Protein AF-A0A8E0IQ93-F1 (afdb_monomer)

Mean predicted aligned error: 6.83 Å

Organism: NCBI:txid1256207

Secondary structure (DSSP, 8-state):
--HHHHHHHHSGGGGG-SS--SSS-EEETTTTEEE-HHHHHHHHHTT-HHHHHHHHHHHHHHIIIIIS--HHHHHHHHHHPPP-SSHHHHHHHHHHHTHHHHHHHHH-S--SHHHHHHHHHHHHHHHH-TT-SSHHHHHHHHHHHH-

InterPro domains:
  IPR002560 Transposase IS204/IS1001/IS1096/IS1165, DDE domain [PF01610] (31-142)
  IPR047951 Transposase ISL3 [PTHR33498] (2-144)

Nearest PDB structures (foldseek):
  8a1c-assembly1_A  TM=2.066E-01  e=9.879E+00  Escherichia coli

Solvent-accessible surface area (backbone atoms only — not comparable to full-atom values): 8646 Å² total; per-residue (Å²): 133,56,73,39,56,32,39,61,66,68,46,45,69,60,80,73,50,93,76,58,49,70,83,61,68,40,75,40,76,74,73,76,44,75,42,24,52,40,59,51,51,48,55,37,31,75,74,36,64,69,57,35,53,53,50,53,51,50,51,54,51,46,40,28,53,70,71,69,39,36,53,67,60,42,54,48,54,64,69,72,60,73,80,80,91,48,78,60,44,59,53,50,53,50,49,63,75,41,36,71,63,53,43,51,54,40,70,44,91,70,72,64,60,67,62,50,50,52,52,51,49,54,56,45,52,62,65,73,47,90,68,69,89,45,69,67,60,49,52,53,51,50,50,72,74,75,107

Structure (mmCIF, N/CA/C/O backbone):
data_AF-A0A8E0IQ93-F1
#
_entry.id   AF-A0A8E0IQ93-F1
#
loop_
_atom_site.group_PDB
_atom_site.id
_atom_site.type_symbol
_atom_site.label_atom_id
_atom_site.label_alt_id
_atom_site.label_comp_id
_atom_site.label_asym_id
_atom_site.label_entity_id
_atom_site.label_seq_id
_atom_site.pdbx_PDB_ins_code
_atom_site.Cartn_x
_atom_site.Cartn_y
_atom_site.Cartn_z
_atom_site.occupancy
_atom_site.B_iso_or_equiv
_atom_site.auth_seq_id
_atom_site.auth_comp_id
_atom_site.auth_asym_id
_atom_site.auth_atom_id
_atom_site.pdbx_PDB_model_num
ATOM 1 N N . HIS A 1 1 ? -4.959 10.459 27.866 1.00 72.75 1 HIS A N 1
ATOM 2 C CA . HIS A 1 1 ? -5.009 10.188 26.410 1.00 72.75 1 HIS A CA 1
ATOM 3 C C . HIS A 1 1 ? -6.148 9.230 26.100 1.00 72.75 1 HIS A C 1
ATOM 5 O O . HIS A 1 1 ? -6.306 8.268 26.847 1.00 72.75 1 HIS A O 1
ATOM 11 N N . SER A 1 2 ? -6.920 9.488 25.039 1.00 88.56 2 SER A N 1
ATOM 12 C CA . SER A 1 2 ? -8.042 8.635 24.621 1.00 88.56 2 SER A CA 1
ATOM 13 C C . SER A 1 2 ? -7.565 7.254 24.144 1.00 88.56 2 SER A C 1
ATOM 15 O O . SER A 1 2 ? -6.422 7.102 23.701 1.00 88.56 2 SER A O 1
ATOM 17 N N . ARG A 1 3 ? -8.439 6.241 24.245 1.00 89.75 3 ARG A N 1
ATOM 18 C CA . ARG A 1 3 ? -8.204 4.887 23.704 1.00 89.75 3 ARG A CA 1
ATOM 19 C C . ARG A 1 3 ? -7.804 4.915 22.214 1.00 89.75 3 ARG A C 1
ATOM 21 O O . ARG A 1 3 ? -6.729 4.392 21.919 1.00 89.75 3 ARG A O 1
ATOM 28 N N . PRO A 1 4 ? -8.537 5.594 21.305 1.00 90.94 4 PRO A N 1
ATOM 29 C CA . PRO A 1 4 ? -8.154 5.674 19.890 1.00 90.94 4 PRO A CA 1
ATOM 30 C C . PRO A 1 4 ? -6.775 6.312 19.680 1.00 90.94 4 PRO A C 1
ATOM 32 O O . PRO A 1 4 ? -5.951 5.764 18.953 1.00 90.94 4 PRO A O 1
ATOM 35 N N . TYR A 1 5 ? -6.449 7.397 20.396 1.00 91.06 5 TYR A N 1
ATOM 36 C CA . TYR A 1 5 ? -5.129 8.033 20.291 1.00 91.06 5 TYR A CA 1
ATOM 37 C C . TYR A 1 5 ? -3.986 7.081 20.662 1.00 91.06 5 TYR A C 1
ATOM 39 O O . TYR A 1 5 ? -2.957 7.040 19.988 1.00 91.06 5 TYR A O 1
ATOM 47 N N . LYS A 1 6 ? -4.149 6.304 21.738 1.00 90.81 6 LYS A N 1
ATOM 48 C CA . LYS A 1 6 ? -3.141 5.324 22.169 1.00 90.81 6 LYS A CA 1
ATOM 49 C C . LYS A 1 6 ? -2.920 4.248 21.106 1.00 90.81 6 LYS A C 1
ATOM 51 O O . LYS A 1 6 ? -1.774 3.891 20.844 1.00 90.81 6 LYS A O 1
ATOM 56 N N . ILE A 1 7 ? -3.988 3.768 20.470 1.00 92.00 7 ILE A N 1
ATOM 57 C CA . ILE A 1 7 ? -3.902 2.767 19.400 1.00 92.00 7 ILE A CA 1
ATOM 58 C C . ILE A 1 7 ? -3.192 3.358 18.181 1.00 92.00 7 ILE A C 1
ATOM 60 O O . ILE A 1 7 ? -2.194 2.800 17.731 1.00 92.00 7 ILE A O 1
ATOM 64 N N . MET A 1 8 ? -3.631 4.527 17.710 1.00 90.75 8 MET A N 1
ATOM 65 C CA . MET A 1 8 ? -3.047 5.191 16.541 1.00 90.75 8 MET A CA 1
ATOM 66 C C . MET A 1 8 ? -1.584 5.589 16.738 1.00 90.75 8 MET A C 1
ATOM 68 O O . MET A 1 8 ? -0.835 5.632 15.770 1.00 90.75 8 MET A O 1
ATOM 72 N N . LYS A 1 9 ? -1.154 5.880 17.971 1.00 90.50 9 LYS A N 1
ATOM 73 C CA . LYS A 1 9 ? 0.232 6.272 18.259 1.00 90.50 9 LYS A CA 1
ATOM 74 C C . LYS A 1 9 ? 1.138 5.082 18.555 1.00 90.50 9 LYS A C 1
ATOM 76 O O . LYS A 1 9 ? 2.225 4.985 17.994 1.00 90.50 9 LYS A O 1
ATOM 81 N N . THR A 1 10 ? 0.731 4.204 19.467 1.00 90.75 10 THR A N 1
ATOM 82 C CA . THR A 1 10 ? 1.585 3.114 19.960 1.00 90.75 10 THR A CA 1
ATOM 83 C C . THR A 1 10 ? 1.485 1.881 19.069 1.00 90.75 10 THR A C 1
ATOM 85 O O . THR A 1 10 ? 2.499 1.257 18.772 1.00 90.75 10 THR A O 1
ATOM 88 N N . ASN A 1 11 ? 0.281 1.570 18.583 1.00 90.56 11 ASN A N 1
ATOM 89 C CA . ASN A 1 11 ? -0.022 0.367 17.807 1.00 90.56 11 ASN A CA 1
ATOM 90 C C . ASN A 1 11 ? -0.261 0.668 16.315 1.00 90.56 11 ASN A C 1
ATOM 92 O O . ASN A 1 11 ? -0.921 -0.097 15.619 1.00 90.56 11 ASN A O 1
ATOM 96 N N . TRP A 1 12 ? 0.324 1.753 15.791 1.00 91.25 12 TRP A N 1
ATOM 97 C CA . TRP A 1 12 ? 0.152 2.204 14.400 1.00 91.25 12 TRP A CA 1
ATOM 98 C C . TRP A 1 12 ? 0.497 1.142 13.342 1.00 91.25 12 TRP A C 1
ATOM 100 O O . TRP A 1 12 ? -0.010 1.170 12.226 1.00 91.25 12 TRP A O 1
ATOM 110 N N . ARG A 1 13 ? 1.356 0.173 13.681 1.00 91.19 13 ARG A N 1
ATOM 111 C CA . ARG A 1 13 ? 1.737 -0.915 12.769 1.00 91.19 13 ARG A CA 1
ATOM 112 C C . ARG A 1 13 ? 0.570 -1.839 12.418 1.00 91.19 13 ARG A C 1
ATOM 114 O O . ARG A 1 13 ? 0.637 -2.491 11.381 1.00 91.19 13 ARG A O 1
ATOM 121 N N . LEU A 1 14 ? -0.483 -1.881 13.240 1.00 91.38 14 LEU A N 1
ATOM 122 C CA . LEU A 1 14 ? -1.681 -2.681 12.969 1.00 91.38 14 LEU A CA 1
ATOM 123 C C . LEU A 1 14 ? -2.375 -2.239 11.673 1.00 91.38 14 LEU A C 1
ATOM 125 O O . LEU A 1 14 ? -2.806 -3.083 10.899 1.00 91.38 14 LEU A O 1
ATOM 129 N N . PHE A 1 15 ? -2.368 -0.940 11.362 1.00 90.19 15 PHE A N 1
ATOM 130 C CA . PHE A 1 15 ? -2.967 -0.405 10.132 1.00 90.19 15 PHE A CA 1
ATOM 131 C C . PHE A 1 15 ? -2.200 -0.782 8.853 1.00 90.19 15 PHE A C 1
ATOM 133 O O . PHE A 1 15 ? -2.685 -0.537 7.756 1.00 90.19 15 PHE A O 1
ATOM 140 N N . HIS A 1 16 ? -1.007 -1.370 8.954 1.00 87.56 16 HIS A N 1
ATOM 141 C CA . HIS A 1 16 ? -0.269 -1.872 7.789 1.00 87.56 16 HIS A CA 1
ATOM 142 C C . HIS A 1 16 ? -0.456 -3.373 7.557 1.00 87.56 16 HIS A C 1
ATOM 144 O O . HIS A 1 16 ? 0.115 -3.921 6.614 1.00 87.56 16 HIS A O 1
ATOM 150 N N . GLN A 1 17 ? -1.216 -4.051 8.418 1.00 85.94 17 GLN A N 1
ATOM 151 C CA . GLN A 1 17 ? -1.523 -5.463 8.244 1.00 85.94 17 GLN A CA 1
ATOM 152 C C . GLN A 1 17 ? -2.668 -5.629 7.250 1.00 85.94 17 GLN A C 1
ATOM 154 O O . GLN A 1 17 ? -3.640 -4.879 7.260 1.00 85.94 17 GLN A O 1
ATOM 159 N N . THR A 1 18 ? -2.534 -6.631 6.390 1.00 78.31 18 THR A N 1
ATOM 160 C CA . THR A 1 18 ? -3.507 -6.953 5.341 1.00 78.31 18 THR A CA 1
ATOM 161 C C . THR A 1 18 ? -4.646 -7.825 5.861 1.00 78.31 18 THR A C 1
ATOM 163 O O . THR A 1 18 ? -5.756 -7.750 5.352 1.00 78.31 18 THR A O 1
ATOM 166 N N . ALA A 1 19 ? -4.372 -8.631 6.889 1.00 83.88 19 ALA A N 1
ATOM 167 C CA . ALA A 1 19 ? -5.330 -9.500 7.559 1.00 83.88 19 ALA A CA 1
ATOM 168 C C . ALA A 1 19 ? -5.058 -9.486 9.077 1.00 83.88 19 ALA A C 1
ATOM 170 O O . ALA A 1 19 ? -4.366 -10.375 9.580 1.00 83.88 19 ALA A O 1
ATOM 171 N N . PRO A 1 20 ? -5.517 -8.450 9.802 1.00 84.56 20 PRO A N 1
ATOM 172 C CA . PRO A 1 20 ? -5.391 -8.400 11.256 1.00 84.56 20 PRO A CA 1
ATOM 173 C C . PRO A 1 20 ? -6.174 -9.548 11.914 1.00 84.56 20 PRO A C 1
ATOM 175 O O . PRO A 1 20 ? -7.259 -9.925 11.469 1.00 84.56 20 PRO A O 1
ATOM 178 N N . ASP A 1 21 ? -5.628 -10.113 12.990 1.00 86.94 21 ASP A N 1
ATOM 179 C CA . ASP A 1 21 ? -6.272 -11.198 13.727 1.00 86.94 21 ASP A CA 1
ATOM 180 C C . ASP A 1 21 ? -7.532 -10.696 14.448 1.00 86.94 21 ASP A C 1
ATOM 182 O O . ASP A 1 21 ? -7.477 -9.842 15.341 1.00 86.94 21 ASP A O 1
ATOM 186 N N . ALA A 1 22 ? -8.671 -11.257 14.049 1.00 89.56 22 ALA A N 1
ATOM 187 C CA . ALA A 1 22 ? -9.984 -11.005 14.631 1.00 89.56 22 ALA A CA 1
ATOM 188 C C . ALA A 1 22 ? -10.435 -12.109 15.607 1.00 89.56 22 ALA A C 1
ATOM 190 O O . ALA A 1 22 ? -11.487 -11.979 16.228 1.00 89.56 22 ALA A O 1
ATOM 191 N N . LYS A 1 23 ? -9.687 -13.214 15.734 1.00 89.44 23 LYS A N 1
ATOM 192 C CA . LYS A 1 23 ? -10.092 -14.392 16.520 1.00 89.44 23 LYS A CA 1
ATOM 193 C C . LYS A 1 23 ? -9.431 -14.432 17.889 1.00 89.44 23 LYS A C 1
ATOM 195 O O . LYS A 1 23 ? -10.102 -14.735 18.875 1.00 89.44 23 LYS A O 1
ATOM 200 N N . HIS A 1 24 ? -8.135 -14.137 17.968 1.00 91.31 24 HIS A N 1
ATOM 201 C CA . HIS A 1 24 ? -7.393 -14.255 19.222 1.00 91.31 24 HIS A CA 1
ATOM 202 C C . HIS A 1 24 ? -7.195 -12.892 19.882 1.00 91.31 24 HIS A C 1
ATOM 204 O O . HIS A 1 24 ? -6.683 -11.945 19.283 1.00 91.31 24 HIS A O 1
ATOM 210 N N . LYS A 1 25 ? -7.587 -12.798 21.156 1.00 92.19 25 LYS A N 1
ATOM 211 C CA . LYS A 1 25 ? -7.301 -11.622 21.980 1.00 92.19 25 LYS A CA 1
ATOM 212 C C . LYS A 1 25 ? -5.852 -11.659 22.434 1.00 92.19 25 LYS A C 1
ATOM 214 O O . LYS A 1 25 ? -5.386 -12.671 22.953 1.00 92.19 25 LYS A O 1
ATOM 219 N N . GLN A 1 26 ? -5.171 -10.531 22.302 1.00 90.75 26 GLN A N 1
ATOM 220 C CA . GLN A 1 26 ? -3.814 -10.353 22.798 1.00 90.75 26 GLN A CA 1
ATOM 221 C C . GLN A 1 26 ? -3.718 -9.080 23.624 1.00 90.75 26 GLN A C 1
ATOM 223 O O . GLN A 1 26 ? -4.491 -8.136 23.453 1.00 90.75 26 GLN A O 1
ATOM 228 N N . PHE A 1 27 ? -2.758 -9.056 24.540 1.00 91.88 27 PHE A N 1
ATOM 229 C CA . PHE A 1 27 ? -2.504 -7.870 25.335 1.00 91.88 27 PHE A CA 1
ATOM 230 C C . PHE A 1 27 ? -1.841 -6.794 24.467 1.00 91.88 27 PHE A C 1
ATOM 232 O O . PHE A 1 27 ? -0.699 -6.962 24.033 1.00 91.88 27 PHE A O 1
ATOM 239 N N . LEU A 1 28 ? -2.538 -5.682 24.214 1.00 89.06 28 LEU A N 1
ATOM 240 C CA . LEU A 1 28 ? -1.976 -4.562 23.458 1.00 89.06 28 LEU A CA 1
ATOM 241 C C . LEU A 1 28 ? -1.316 -3.548 24.389 1.00 89.06 28 LEU A C 1
ATOM 243 O O . LEU A 1 28 ? -1.977 -2.786 25.105 1.00 89.06 28 LEU A O 1
ATOM 247 N N . PHE A 1 29 ? 0.012 -3.492 24.323 1.00 86.00 29 PHE A N 1
ATOM 248 C CA . PHE A 1 29 ? 0.802 -2.506 25.050 1.00 86.00 29 PHE A CA 1
ATOM 249 C C . PHE A 1 29 ? 0.413 -1.073 24.640 1.00 86.00 29 PHE A C 1
ATOM 251 O O . PHE A 1 29 ? 0.201 -0.768 23.463 1.00 86.00 29 PHE A O 1
ATOM 258 N N . GLY A 1 30 ? 0.276 -0.181 25.623 1.00 86.00 30 GLY A N 1
ATOM 259 C CA . GLY A 1 30 ? -0.172 1.205 25.436 1.00 86.00 30 GLY A CA 1
ATOM 260 C C . GLY A 1 30 ? -1.675 1.402 25.655 1.00 86.00 30 GLY A C 1
ATOM 261 O O . GLY A 1 30 ? -2.063 2.380 26.305 1.00 86.00 30 GLY A O 1
ATOM 262 N N . LEU A 1 31 ? -2.512 0.465 25.187 1.00 86.44 31 LEU A N 1
ATOM 263 C CA . LEU A 1 31 ? -3.923 0.381 25.593 1.00 86.44 31 LEU A CA 1
ATOM 264 C C . LEU A 1 31 ? -4.044 -0.280 26.977 1.00 86.44 31 LEU A C 1
ATOM 266 O O . LEU A 1 31 ? -4.826 0.194 27.794 1.00 86.44 31 LEU A O 1
ATOM 270 N N . ASN A 1 32 ? -3.172 -1.260 27.255 1.00 89.25 32 ASN A N 1
ATOM 271 C CA . ASN A 1 32 ? -3.098 -2.074 28.475 1.00 89.25 32 ASN A CA 1
ATOM 272 C C . ASN A 1 32 ? -4.339 -2.953 28.695 1.00 89.25 32 ASN A C 1
ATOM 274 O O . ASN A 1 32 ? -4.785 -3.149 29.822 1.00 89.25 32 ASN A O 1
ATOM 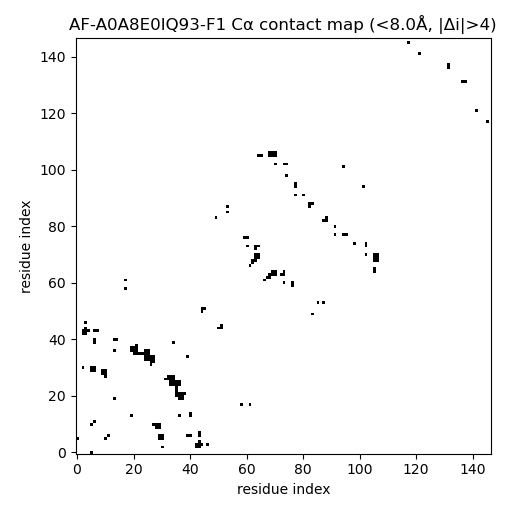278 N N . GLU A 1 33 ? -4.888 -3.482 27.604 1.00 91.56 33 GLU A N 1
ATOM 279 C CA . GLU A 1 33 ? -6.107 -4.290 27.581 1.00 91.56 33 GLU A CA 1
ATOM 280 C C . GLU A 1 33 ? -5.918 -5.499 26.651 1.00 91.56 33 GLU A C 1
ATOM 282 O O . GLU A 1 33 ? -5.098 -5.465 25.728 1.00 91.56 33 GLU A O 1
ATOM 287 N N . TYR A 1 34 ? -6.692 -6.562 26.891 1.00 92.19 34 TYR A N 1
ATOM 288 C CA . TYR A 1 34 ? -6.787 -7.711 25.991 1.00 92.19 34 TYR A CA 1
ATOM 289 C C . TYR A 1 34 ? -7.862 -7.458 24.938 1.00 92.19 34 TYR A C 1
ATOM 291 O O . TYR A 1 34 ? -9.055 -7.501 25.240 1.00 92.19 34 TYR A O 1
ATOM 299 N N . VAL A 1 35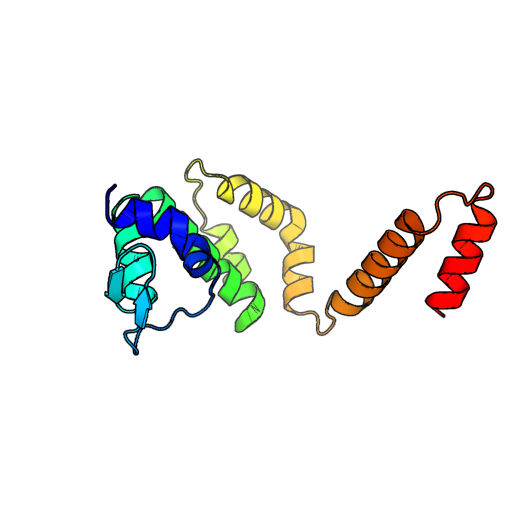 ? -7.428 -7.225 23.705 1.00 92.81 35 VAL A N 1
ATOM 300 C CA . VAL A 1 35 ? -8.297 -6.958 22.552 1.00 92.81 35 VAL A CA 1
ATOM 301 C C . VAL A 1 35 ? -7.769 -7.701 21.328 1.00 92.81 35 VAL A C 1
ATOM 303 O O . VAL A 1 35 ? -6.596 -8.090 21.280 1.00 92.81 35 VAL A O 1
ATOM 306 N N . THR A 1 36 ? -8.628 -7.941 20.345 1.00 93.94 36 THR A N 1
ATOM 307 C CA . THR A 1 36 ? -8.177 -8.439 19.036 1.00 93.94 36 THR A CA 1
ATOM 308 C C . THR A 1 36 ? -7.536 -7.304 18.226 1.00 93.94 36 THR A C 1
ATOM 310 O O . THR A 1 36 ? -7.697 -6.121 18.545 1.00 93.94 36 THR A O 1
ATOM 313 N N . GLN A 1 37 ? -6.770 -7.636 17.181 1.00 91.75 37 GLN A N 1
ATOM 314 C CA . GLN A 1 37 ? -6.177 -6.605 16.316 1.00 91.75 37 GLN A CA 1
ATOM 315 C C . GLN A 1 37 ? -7.262 -5.847 15.555 1.00 91.75 37 GLN A C 1
ATOM 317 O O . GLN A 1 37 ? -7.171 -4.625 15.441 1.00 91.75 37 GLN A O 1
ATOM 322 N N . GLN A 1 38 ? -8.292 -6.563 15.096 1.00 91.81 38 GLN A N 1
ATOM 323 C CA . GLN A 1 38 ? -9.429 -5.960 14.408 1.00 91.81 38 GLN A CA 1
ATOM 324 C C . GLN A 1 38 ? -10.200 -5.009 15.332 1.00 91.81 38 GLN A C 1
ATOM 326 O O . GLN A 1 38 ? -10.381 -3.853 14.971 1.00 91.81 38 GLN A O 1
ATOM 331 N N . GLU A 1 39 ? -10.535 -5.434 16.559 1.00 91.94 39 GLU A N 1
ATOM 332 C CA . GLU A 1 39 ? -11.205 -4.569 17.547 1.00 91.94 39 GLU A CA 1
ATOM 333 C C . GLU A 1 39 ? -10.412 -3.276 17.799 1.00 91.94 39 GLU A C 1
ATOM 335 O O . GLU A 1 39 ? -10.986 -2.195 17.911 1.00 91.94 39 GLU A O 1
ATOM 340 N N . ALA A 1 40 ? -9.080 -3.362 17.883 1.00 91.88 40 ALA A N 1
ATOM 341 C CA . ALA A 1 40 ? -8.243 -2.184 18.080 1.00 91.88 40 ALA A CA 1
ATOM 342 C C . ALA A 1 40 ? -8.286 -1.227 16.876 1.00 91.88 40 ALA A C 1
ATOM 344 O O . ALA A 1 40 ? -8.373 -0.010 17.062 1.00 91.88 40 ALA A O 1
ATOM 345 N N . ILE A 1 41 ? -8.235 -1.762 15.655 1.00 92.50 41 ILE A N 1
ATOM 346 C CA . ILE A 1 41 ? -8.361 -0.970 14.426 1.00 92.50 41 ILE A CA 1
ATOM 347 C C . ILE A 1 41 ? -9.741 -0.304 14.376 1.00 92.50 41 ILE A C 1
ATOM 349 O O . ILE A 1 41 ? -9.807 0.907 14.169 1.00 92.50 41 ILE A O 1
ATOM 353 N N . ASP A 1 42 ? -10.813 -1.044 14.662 1.00 92.69 42 ASP A N 1
ATOM 354 C CA . ASP A 1 42 ? -12.190 -0.537 14.646 1.00 92.69 42 ASP A CA 1
ATOM 355 C C . ASP A 1 42 ? -12.372 0.628 15.631 1.00 92.69 42 ASP A C 1
ATOM 357 O O . ASP A 1 42 ? -12.836 1.697 15.237 1.00 92.69 42 ASP A O 1
ATOM 361 N N . ILE A 1 43 ? -11.880 0.495 16.873 1.00 91.38 43 ILE A N 1
ATOM 362 C CA . ILE A 1 43 ? -11.918 1.573 17.884 1.00 91.38 43 ILE A CA 1
ATOM 363 C C . ILE A 1 43 ? -11.270 2.865 17.363 1.00 91.38 43 ILE A C 1
ATOM 365 O O . ILE A 1 43 ? -11.735 3.971 17.656 1.00 91.38 43 ILE A O 1
ATOM 369 N N . ALA A 1 44 ? -10.162 2.746 16.632 1.00 91.69 44 ALA A N 1
ATOM 370 C CA . ALA A 1 44 ? -9.462 3.899 16.088 1.00 91.69 44 ALA A CA 1
ATOM 371 C C . ALA A 1 44 ? -10.176 4.497 14.867 1.00 91.69 44 ALA A C 1
ATOM 373 O O . ALA A 1 44 ? -10.284 5.720 14.772 1.00 91.69 44 ALA A O 1
ATOM 374 N N . LEU A 1 45 ? -10.676 3.658 13.957 1.00 92.31 45 LEU A N 1
ATOM 375 C CA . LEU A 1 45 ? -11.336 4.099 12.726 1.00 92.31 45 LEU A CA 1
ATOM 376 C C . LEU A 1 45 ? -12.732 4.677 12.972 1.00 92.31 45 LEU A C 1
ATOM 378 O O . LEU A 1 45 ? -13.116 5.627 12.295 1.00 92.31 45 LEU A O 1
ATOM 382 N N . ASP A 1 46 ? -13.464 4.174 13.965 1.00 91.81 46 ASP A N 1
ATOM 383 C CA . ASP A 1 46 ? -14.794 4.687 14.320 1.00 91.81 46 ASP A CA 1
ATOM 384 C C . ASP A 1 46 ? -14.749 6.122 14.866 1.00 91.81 46 ASP A C 1
ATOM 386 O O . ASP A 1 46 ? -15.753 6.831 14.843 1.00 91.81 46 ASP A O 1
ATOM 390 N N . THR A 1 47 ? -13.577 6.581 15.316 1.00 90.50 47 THR A N 1
ATOM 391 C CA . THR A 1 47 ? -13.383 7.972 15.751 1.00 90.50 47 THR A CA 1
ATOM 392 C C . THR A 1 47 ? -13.296 8.939 14.561 1.00 90.50 47 THR A C 1
ATOM 394 O O . THR A 1 47 ? -13.679 10.097 14.693 1.00 90.50 47 THR A O 1
ATOM 397 N N . GLU A 1 48 ? -12.806 8.483 13.402 1.00 89.75 48 GLU A N 1
ATOM 398 C CA . GLU A 1 48 ? -12.490 9.327 12.242 1.00 89.75 48 GLU A CA 1
ATOM 399 C C . GLU A 1 48 ? -13.028 8.707 10.935 1.00 89.75 48 GLU A C 1
ATOM 401 O O . GLU A 1 48 ? -12.329 7.937 10.266 1.00 89.75 48 GLU A O 1
ATOM 406 N N . PRO A 1 49 ? -14.251 9.065 10.496 1.00 89.94 49 PRO A N 1
ATOM 407 C CA . PRO A 1 49 ? -14.918 8.404 9.369 1.00 89.94 49 PRO A CA 1
ATOM 408 C C . PRO A 1 49 ? -14.180 8.579 8.035 1.00 89.94 49 PRO A C 1
ATOM 410 O O . PRO A 1 49 ? -14.185 7.679 7.196 1.00 89.94 49 PRO A O 1
ATOM 413 N N . LYS A 1 50 ? -13.486 9.710 7.842 1.00 90.62 50 LYS A N 1
ATOM 414 C CA . LYS A 1 50 ? -12.647 9.923 6.651 1.00 90.62 50 LYS A CA 1
ATOM 415 C C . LYS A 1 50 ? -11.493 8.923 6.597 1.00 90.62 50 LYS A C 1
ATOM 417 O O . LYS A 1 50 ? -11.217 8.364 5.538 1.00 90.62 50 LYS A O 1
ATOM 422 N N . LEU A 1 51 ? -10.845 8.677 7.738 1.00 90.75 51 LEU A N 1
ATOM 423 C CA . LEU A 1 51 ? -9.747 7.719 7.836 1.00 90.75 51 LEU A CA 1
ATOM 424 C C . LEU A 1 51 ? -10.249 6.297 7.569 1.00 90.75 51 LEU A C 1
ATOM 426 O O . LEU A 1 51 ? -9.615 5.563 6.811 1.00 90.75 51 LEU A O 1
ATOM 430 N N . LYS A 1 52 ? -11.416 5.944 8.116 1.00 92.31 52 LYS A N 1
ATOM 431 C CA . LYS A 1 52 ? -12.078 4.658 7.866 1.00 92.31 52 LYS A CA 1
ATOM 432 C C . LYS A 1 52 ? -12.285 4.404 6.373 1.00 92.31 52 LYS A C 1
ATOM 434 O O . LYS A 1 5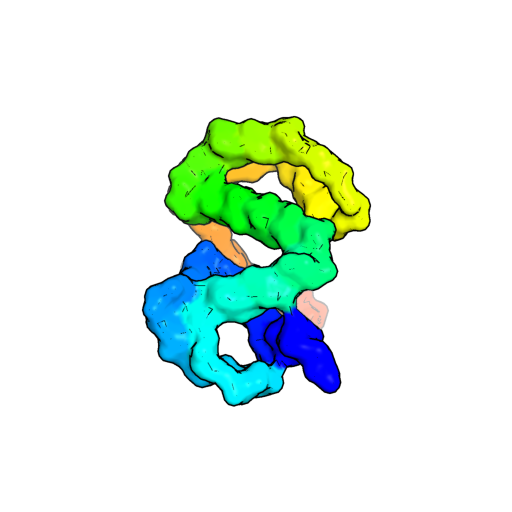2 ? -11.785 3.411 5.852 1.00 92.31 52 LYS A O 1
ATOM 439 N N . GLN A 1 53 ? -12.879 5.360 5.660 1.00 91.31 53 GLN A N 1
ATOM 440 C CA . GLN A 1 53 ? -13.102 5.245 4.216 1.00 91.31 53 GLN A CA 1
ATOM 441 C C . GLN A 1 53 ? -11.789 5.080 3.428 1.00 91.31 53 GLN A C 1
ATOM 443 O O . GLN A 1 53 ? -11.699 4.259 2.511 1.00 91.31 53 GLN A O 1
ATOM 448 N N . THR A 1 54 ? -10.747 5.848 3.772 1.00 91.81 54 THR A N 1
ATOM 449 C CA . THR A 1 54 ? -9.439 5.706 3.109 1.00 91.81 54 THR A CA 1
ATOM 450 C C . THR A 1 54 ? -8.781 4.366 3.388 1.00 91.81 54 THR A C 1
ATOM 452 O O . THR A 1 54 ? -8.149 3.802 2.498 1.00 91.81 54 THR A O 1
ATOM 455 N N . TYR A 1 55 ? -8.940 3.845 4.603 1.00 92.00 55 TYR A N 1
ATOM 456 C CA . TYR A 1 55 ? -8.371 2.571 5.008 1.00 92.00 55 TYR A CA 1
ATOM 457 C C . TYR A 1 55 ? -9.051 1.411 4.275 1.00 92.00 55 TYR A C 1
ATOM 459 O O . TYR A 1 55 ? -8.372 0.554 3.714 1.00 92.00 55 TYR A O 1
ATOM 467 N N . GLU A 1 56 ? -10.380 1.438 4.179 1.00 91.00 56 GLU A N 1
ATOM 468 C CA . GLU A 1 56 ? -11.161 0.472 3.400 1.00 91.00 56 GLU A CA 1
ATOM 469 C C . GLU A 1 56 ? -10.788 0.515 1.910 1.00 91.00 56 GLU A C 1
ATOM 471 O O . GLU A 1 56 ? -10.560 -0.527 1.294 1.00 91.00 56 GLU A O 1
ATOM 476 N N . THR A 1 57 ? -10.629 1.717 1.343 1.00 91.25 57 THR A N 1
ATOM 477 C CA . THR A 1 57 ? -10.161 1.891 -0.045 1.00 91.25 57 THR A CA 1
ATOM 478 C C . THR A 1 57 ? -8.769 1.286 -0.239 1.00 91.25 57 THR A C 1
ATOM 480 O O . THR A 1 57 ? -8.525 0.581 -1.220 1.00 91.25 57 THR A O 1
ATOM 483 N N . TYR A 1 58 ? -7.850 1.537 0.696 1.00 91.44 58 TYR A N 1
ATOM 484 C CA . TYR A 1 58 ? -6.506 0.965 0.672 1.00 91.44 58 TYR A CA 1
ATOM 485 C C . TYR A 1 58 ? -6.538 -0.567 0.700 1.00 91.44 58 TYR A C 1
ATOM 487 O O . TYR A 1 58 ? -5.863 -1.194 -0.120 1.00 91.44 58 TYR A O 1
ATOM 495 N N . LEU A 1 59 ? -7.331 -1.168 1.592 1.00 90.75 59 LEU A N 1
ATOM 496 C CA . LEU A 1 59 ? -7.462 -2.622 1.683 1.00 90.75 59 LEU A CA 1
ATOM 497 C C . LEU A 1 59 ? -8.034 -3.217 0.392 1.00 90.75 59 LEU A C 1
ATOM 499 O O . LEU A 1 59 ? -7.480 -4.190 -0.116 1.00 90.75 59 LEU A O 1
ATOM 503 N N . ALA A 1 60 ? -9.070 -2.601 -0.186 1.00 89.88 60 ALA A N 1
ATOM 504 C CA . ALA A 1 60 ? -9.654 -3.044 -1.452 1.00 89.88 60 ALA A CA 1
ATOM 505 C C . ALA A 1 60 ? -8.642 -2.989 -2.610 1.00 89.88 60 ALA A C 1
ATOM 507 O O . ALA A 1 60 ? -8.520 -3.936 -3.388 1.00 89.88 60 ALA A O 1
ATOM 508 N N . LEU A 1 61 ? -7.863 -1.904 -2.704 1.00 89.88 61 LEU A N 1
ATOM 509 C CA . LEU A 1 61 ? -6.788 -1.789 -3.693 1.00 89.88 61 LEU A CA 1
ATOM 510 C C . LEU A 1 61 ? -5.699 -2.839 -3.471 1.00 89.88 61 LEU A C 1
ATOM 512 O O . LEU A 1 61 ? -5.220 -3.438 -4.433 1.00 89.88 61 LEU A O 1
ATOM 516 N N . HIS A 1 62 ? -5.290 -3.051 -2.219 1.00 88.38 62 HIS A N 1
ATOM 517 C CA . HIS A 1 62 ? -4.262 -4.025 -1.879 1.00 88.38 62 HIS A CA 1
ATOM 518 C C . HIS A 1 62 ? -4.693 -5.448 -2.252 1.00 88.38 62 HIS A C 1
ATOM 520 O O . HIS A 1 62 ? -3.919 -6.171 -2.879 1.00 88.38 62 HIS A O 1
ATOM 526 N N . ASP A 1 63 ? -5.925 -5.831 -1.917 1.00 87.88 63 ASP A N 1
ATOM 527 C CA . ASP A 1 63 ? -6.494 -7.144 -2.231 1.00 87.88 63 ASP A CA 1
ATOM 528 C C . ASP A 1 63 ? -6.555 -7.386 -3.749 1.00 87.88 63 ASP A C 1
ATOM 530 O O . ASP A 1 63 ? -6.059 -8.405 -4.245 1.00 87.88 63 ASP A O 1
ATOM 534 N N . ALA A 1 64 ? -7.046 -6.399 -4.507 1.00 87.19 64 ALA A N 1
ATOM 535 C CA . ALA A 1 64 ? -7.114 -6.468 -5.967 1.00 87.19 64 ALA A CA 1
ATOM 536 C C . ALA A 1 64 ? -5.723 -6.571 -6.628 1.00 87.19 64 ALA A C 1
ATOM 538 O O . ALA A 1 64 ? -5.558 -7.293 -7.616 1.00 87.19 64 ALA A O 1
ATOM 539 N N . LEU A 1 65 ? -4.717 -5.874 -6.081 1.00 84.69 65 LEU A N 1
ATOM 540 C CA . LEU A 1 65 ? -3.345 -5.856 -6.603 1.00 84.69 65 LEU A CA 1
ATOM 541 C C . LEU A 1 65 ? -2.540 -7.112 -6.244 1.00 84.69 65 LEU A C 1
ATOM 543 O O . LEU A 1 65 ? -1.837 -7.647 -7.101 1.00 84.69 65 LEU A O 1
ATOM 547 N N . MET A 1 66 ? -2.589 -7.546 -4.982 1.00 79.94 66 MET A N 1
ATOM 548 C CA . MET A 1 66 ? -1.615 -8.492 -4.419 1.00 79.94 66 MET A CA 1
ATOM 549 C C . MET A 1 66 ? -2.180 -9.891 -4.191 1.00 79.94 66 MET A C 1
ATOM 551 O O . MET A 1 66 ? -1.461 -10.869 -4.399 1.00 79.94 66 MET A O 1
ATOM 555 N N . VAL A 1 67 ? -3.441 -9.992 -3.767 1.00 75.50 67 VAL A N 1
ATOM 556 C CA . VAL A 1 67 ? -4.044 -11.262 -3.337 1.00 75.50 67 VAL A CA 1
ATOM 557 C C . VAL A 1 67 ? -4.770 -11.917 -4.504 1.00 75.50 67 VAL A C 1
ATOM 559 O O . VAL A 1 67 ? -4.409 -13.013 -4.928 1.00 75.50 67 VAL A O 1
ATOM 562 N N . LYS A 1 68 ? -5.757 -11.216 -5.063 1.00 74.56 68 LYS A N 1
ATOM 563 C CA . LYS A 1 68 ? -6.604 -11.728 -6.144 1.00 74.56 68 LYS A CA 1
ATOM 564 C C . LYS A 1 68 ? -5.957 -11.618 -7.522 1.00 74.56 68 LYS A C 1
ATOM 566 O O . LYS A 1 68 ? -6.234 -12.426 -8.403 1.00 74.56 68 LYS A O 1
ATOM 571 N N . LYS A 1 69 ? -5.103 -10.605 -7.716 1.00 78.00 69 LYS A N 1
ATOM 572 C CA . LYS A 1 69 ? -4.492 -10.250 -9.010 1.00 78.00 69 LYS A CA 1
ATOM 573 C C . LYS A 1 69 ? -5.521 -10.152 -10.148 1.00 78.00 69 LYS A C 1
ATOM 575 O O . LYS A 1 69 ? -5.291 -10.626 -11.261 1.00 78.00 69 LYS A O 1
ATOM 580 N N . HIS A 1 70 ? -6.672 -9.539 -9.872 1.00 81.19 70 HIS A N 1
ATOM 581 C CA . HIS A 1 70 ? -7.758 -9.396 -10.842 1.00 81.19 70 HIS A CA 1
ATOM 582 C C . HIS A 1 70 ? -7.758 -7.990 -11.466 1.00 81.19 70 HIS A C 1
ATOM 584 O O . HIS A 1 70 ? -8.186 -7.024 -10.831 1.00 81.19 70 HIS A O 1
ATOM 590 N N . PRO A 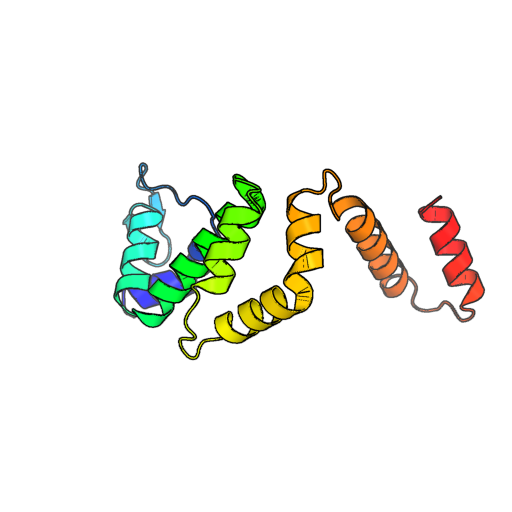1 71 ? -7.310 -7.840 -12.729 1.00 83.19 71 PRO A N 1
ATOM 591 C CA . PRO A 1 71 ? -7.184 -6.527 -13.366 1.00 83.19 71 PRO A CA 1
ATOM 592 C C . PRO A 1 71 ? -8.540 -5.837 -13.587 1.00 83.19 71 PRO A C 1
ATOM 594 O O . PRO A 1 71 ? -8.626 -4.612 -13.549 1.00 83.19 71 PRO A O 1
ATOM 597 N N . THR A 1 72 ? -9.613 -6.603 -13.791 1.00 85.50 72 THR A N 1
ATOM 598 C CA . THR A 1 72 ? -10.976 -6.080 -13.969 1.00 85.50 72 THR A CA 1
ATOM 599 C C . THR A 1 72 ? -11.522 -5.446 -12.692 1.00 85.50 72 THR A C 1
ATOM 601 O O . THR A 1 72 ? -12.033 -4.330 -12.739 1.00 85.50 72 THR A O 1
ATOM 604 N N . GLU A 1 73 ? -11.356 -6.108 -11.546 1.00 86.88 73 GLU A N 1
ATOM 605 C CA . GLU A 1 73 ? -11.763 -5.588 -10.233 1.00 86.88 73 GLU A CA 1
ATOM 606 C C . GLU A 1 73 ? -11.004 -4.299 -9.901 1.00 86.88 73 GLU A C 1
ATOM 608 O O . GLU A 1 73 ? -11.616 -3.294 -9.543 1.00 86.88 73 GLU A O 1
ATOM 613 N N . LEU A 1 74 ? -9.689 -4.270 -10.149 1.00 88.81 74 LEU A N 1
ATOM 614 C CA . LEU A 1 74 ? -8.885 -3.060 -9.978 1.00 88.81 74 LEU A CA 1
ATOM 615 C C . LEU A 1 74 ? -9.338 -1.919 -10.899 1.00 88.81 74 LEU A C 1
ATOM 617 O O . LEU A 1 74 ? -9.426 -0.768 -10.471 1.00 88.81 74 LEU A O 1
ATOM 621 N N . ALA A 1 75 ? -9.623 -2.212 -12.169 1.00 89.00 75 ALA A N 1
ATOM 622 C CA . ALA A 1 75 ? -10.096 -1.203 -13.111 1.00 89.00 75 ALA A CA 1
ATOM 623 C C . ALA A 1 75 ? -11.438 -0.598 -12.677 1.00 89.00 75 ALA A C 1
ATOM 625 O O . ALA A 1 75 ? -11.621 0.612 -12.833 1.00 89.00 75 ALA A O 1
ATOM 626 N N . ASN A 1 76 ? -12.329 -1.419 -12.116 1.00 91.38 76 ASN A N 1
ATOM 627 C CA . ASN A 1 76 ? -13.611 -0.981 -11.575 1.00 91.38 76 ASN A CA 1
ATOM 628 C C . ASN A 1 76 ? -13.415 -0.124 -10.322 1.00 91.38 76 ASN A C 1
ATOM 630 O O . ASN A 1 76 ? -13.926 0.989 -10.291 1.00 91.38 76 ASN A O 1
ATOM 634 N N . LEU A 1 77 ? -12.598 -0.571 -9.359 1.00 91.50 77 LEU A N 1
ATOM 635 C CA . LEU A 1 77 ? -12.278 0.191 -8.143 1.00 91.50 77 LEU A CA 1
ATOM 636 C C . LEU A 1 77 ? -11.696 1.572 -8.459 1.00 91.50 77 LEU A C 1
ATOM 638 O O . LEU A 1 77 ? -12.075 2.569 -7.850 1.00 91.50 77 LEU A O 1
ATOM 642 N N . LEU A 1 78 ? -10.798 1.651 -9.445 1.00 90.75 78 LEU A N 1
ATOM 643 C CA . LEU A 1 78 ? -10.269 2.933 -9.900 1.00 90.75 78 LEU A CA 1
ATOM 644 C C . LEU A 1 78 ? -11.368 3.790 -10.542 1.00 90.75 78 LEU A C 1
ATOM 646 O O . LEU A 1 78 ? -11.390 4.996 -10.321 1.00 90.75 78 LEU A O 1
ATOM 650 N N . ALA A 1 79 ? -12.275 3.210 -11.330 1.00 90.38 79 ALA A N 1
ATOM 651 C CA . ALA A 1 79 ? -13.342 3.958 -11.995 1.00 90.38 79 ALA A CA 1
ATOM 652 C C . ALA A 1 79 ? -14.390 4.509 -11.016 1.00 90.38 79 ALA A C 1
ATOM 654 O O . ALA A 1 79 ? -14.805 5.652 -11.181 1.00 90.38 79 ALA A O 1
ATOM 655 N N . THR A 1 80 ? -14.769 3.736 -9.997 1.00 92.06 80 THR A N 1
ATOM 656 C CA . THR A 1 80 ? -15.810 4.093 -9.016 1.00 92.06 80 THR A CA 1
ATOM 657 C C . THR A 1 80 ? -15.305 4.952 -7.858 1.00 92.06 80 THR A C 1
ATOM 659 O O . THR A 1 80 ? -16.091 5.336 -6.999 1.00 92.06 80 THR A O 1
ATOM 662 N N . TYR A 1 81 ? -13.997 5.207 -7.776 1.00 91.75 81 TYR A N 1
ATOM 663 C CA . TYR A 1 81 ? -13.428 5.992 -6.687 1.00 91.75 81 TYR A CA 1
ATOM 664 C C . TYR A 1 81 ? -13.827 7.469 -6.772 1.00 91.75 81 TYR A C 1
ATOM 666 O O . TYR A 1 81 ? -13.453 8.156 -7.731 1.00 91.75 81 TYR A O 1
ATOM 674 N N . GLU A 1 82 ? -14.477 7.946 -5.710 1.00 88.88 82 GLU A N 1
ATOM 675 C CA . GLU A 1 82 ? -14.817 9.348 -5.481 1.00 88.88 82 GLU A CA 1
ATOM 676 C C . GLU A 1 82 ? -13.782 10.026 -4.564 1.00 88.88 82 GLU A C 1
ATOM 678 O O . GLU A 1 82 ? -13.483 9.494 -3.488 1.00 88.88 82 GLU A O 1
ATOM 683 N N . PRO A 1 83 ? -13.234 11.193 -4.955 1.00 88.94 83 PRO A N 1
ATOM 684 C CA . PRO A 1 83 ? -12.272 11.919 -4.137 1.00 88.94 83 PRO A CA 1
ATOM 685 C C . PRO A 1 83 ? -12.857 12.361 -2.795 1.00 88.94 83 PRO A C 1
ATOM 687 O O . PRO A 1 83 ? -13.977 12.870 -2.730 1.00 88.94 83 PRO A O 1
ATOM 690 N N . ASN A 1 84 ? -12.077 12.230 -1.722 1.00 86.50 84 ASN A N 1
ATOM 691 C CA . ASN A 1 84 ? -12.517 12.587 -0.366 1.00 86.50 84 ASN A CA 1
ATOM 692 C C . ASN A 1 84 ? -11.612 13.613 0.340 1.00 86.50 84 ASN A C 1
ATOM 694 O O . ASN A 1 84 ? -11.753 13.850 1.546 1.00 86.50 84 ASN A O 1
ATOM 698 N N . GLY A 1 85 ? -10.714 14.262 -0.407 1.00 87.69 85 GLY A N 1
ATOM 699 C CA . GLY A 1 85 ? -9.825 15.313 0.089 1.00 87.69 85 GLY A CA 1
ATOM 700 C C . GLY A 1 85 ? -8.648 14.769 0.895 1.00 87.69 85 GLY A C 1
ATOM 701 O O . GLY A 1 85 ? -8.120 15.467 1.763 1.00 87.69 85 GLY A O 1
ATOM 702 N N . THR A 1 86 ? -8.262 13.516 0.658 1.00 90.75 86 THR A N 1
ATOM 703 C CA . THR A 1 86 ? -7.162 12.852 1.365 1.00 90.75 86 THR A CA 1
ATOM 704 C C . THR A 1 86 ? -5.986 12.596 0.429 1.00 90.75 86 THR A C 1
ATOM 706 O O . THR A 1 86 ? -6.095 12.692 -0.791 1.00 90.75 86 THR A O 1
ATOM 709 N N . ALA A 1 87 ? -4.834 12.216 0.989 1.00 90.44 87 ALA A N 1
ATOM 710 C CA . ALA A 1 87 ? -3.666 11.843 0.187 1.00 90.44 87 ALA A CA 1
ATOM 711 C C . ALA A 1 87 ? -3.946 10.670 -0.779 1.00 90.44 87 ALA A C 1
ATOM 713 O O . ALA A 1 87 ? -3.224 10.502 -1.764 1.00 90.44 87 ALA A O 1
ATOM 714 N N . MET A 1 88 ? -5.006 9.890 -0.527 1.00 92.62 88 MET A N 1
ATOM 715 C CA . MET A 1 88 ? -5.438 8.798 -1.393 1.00 92.62 88 MET A CA 1
ATOM 716 C C . MET A 1 88 ? -5.839 9.289 -2.790 1.00 92.62 88 MET A C 1
ATOM 718 O O . MET A 1 88 ? -5.537 8.611 -3.774 1.00 92.62 88 MET A O 1
ATOM 722 N N . ASP A 1 89 ? -6.398 10.499 -2.899 1.00 92.44 89 ASP A N 1
ATOM 723 C CA . ASP A 1 89 ? -6.819 11.103 -4.169 1.00 92.44 89 ASP A CA 1
ATOM 724 C C . ASP A 1 89 ? -5.647 11.189 -5.161 1.00 92.44 89 ASP A C 1
ATOM 726 O O . ASP A 1 89 ? -5.763 10.819 -6.333 1.00 92.44 89 ASP A O 1
ATOM 730 N N . MET A 1 90 ? -4.475 11.618 -4.677 1.00 93.69 90 MET A N 1
ATOM 731 C CA . MET A 1 90 ? -3.260 11.725 -5.492 1.00 93.69 90 MET A CA 1
ATOM 732 C C . MET A 1 90 ? -2.754 10.356 -5.949 1.00 93.69 90 MET A C 1
ATOM 734 O O . MET A 1 90 ? -2.310 10.193 -7.093 1.00 93.69 90 MET A O 1
ATOM 738 N N . THR A 1 91 ? -2.816 9.359 -5.067 1.00 92.44 91 THR A N 1
ATOM 739 C CA . THR A 1 91 ? -2.426 7.988 -5.399 1.00 92.44 91 THR A CA 1
ATOM 740 C C . THR A 1 91 ? -3.354 7.413 -6.465 1.00 92.44 91 THR A C 1
ATOM 742 O O . THR A 1 91 ? -2.865 6.910 -7.477 1.00 92.44 91 THR A O 1
ATOM 745 N N . ILE A 1 92 ? -4.674 7.556 -6.310 1.00 93.94 92 ILE A N 1
ATOM 746 C CA . ILE A 1 92 ? -5.654 7.107 -7.308 1.00 93.94 92 ILE A CA 1
ATOM 747 C C . ILE A 1 92 ? -5.454 7.838 -8.636 1.00 9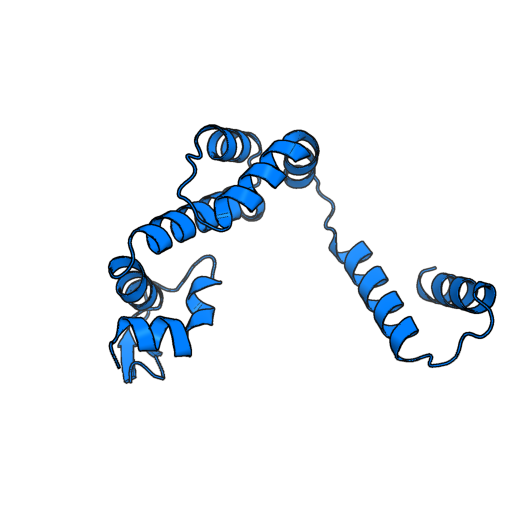3.94 92 ILE A C 1
ATOM 749 O O . ILE A 1 92 ? -5.451 7.195 -9.684 1.00 93.94 92 ILE A O 1
ATOM 753 N N . ALA A 1 93 ? -5.227 9.154 -8.624 1.00 94.31 93 ALA A N 1
ATOM 754 C CA . ALA A 1 93 ? -4.950 9.919 -9.839 1.00 94.31 93 ALA A CA 1
ATOM 755 C C . ALA A 1 93 ? -3.703 9.398 -10.574 1.00 94.31 93 ALA A C 1
ATOM 757 O O . ALA A 1 93 ? -3.701 9.273 -11.801 1.00 94.31 93 ALA A O 1
ATOM 758 N N . THR A 1 94 ? -2.659 9.031 -9.828 1.00 94.75 94 THR A N 1
ATOM 759 C CA . THR A 1 94 ? -1.435 8.444 -10.391 1.00 94.75 94 THR A CA 1
ATOM 760 C C . THR A 1 94 ? -1.696 7.054 -10.975 1.00 94.75 94 THR A C 1
ATOM 762 O O . THR A 1 94 ? -1.269 6.770 -12.096 1.00 94.75 94 THR A O 1
ATOM 765 N N . LEU A 1 95 ? -2.450 6.207 -10.269 1.00 93.06 95 LEU A N 1
ATOM 766 C CA . LEU A 1 95 ? -2.845 4.881 -10.757 1.00 93.06 95 LEU A CA 1
ATOM 767 C C . LEU A 1 95 ? -3.728 4.974 -12.009 1.00 93.06 95 LEU A C 1
ATOM 769 O O . LEU A 1 95 ? -3.515 4.223 -12.958 1.00 93.06 95 LEU A O 1
ATOM 773 N N . LYS A 1 96 ? -4.662 5.933 -12.059 1.00 93.75 96 LYS A N 1
ATOM 774 C CA . LYS A 1 96 ? -5.484 6.232 -13.243 1.00 93.75 96 LYS A CA 1
ATOM 775 C C . LYS A 1 96 ? -4.618 6.678 -14.424 1.00 93.75 96 LYS A C 1
ATOM 777 O O . LYS A 1 96 ? -4.792 6.163 -15.526 1.00 93.75 96 LYS A O 1
ATOM 782 N N . ARG A 1 97 ? -3.650 7.577 -14.199 1.00 95.81 97 ARG A N 1
ATOM 783 C CA . ARG A 1 97 ? -2.716 8.050 -15.239 1.00 95.81 97 ARG A CA 1
ATOM 784 C C . ARG A 1 97 ? -1.902 6.907 -15.848 1.00 95.81 97 ARG A C 1
ATOM 786 O O . ARG A 1 97 ? -1.710 6.876 -17.058 1.00 95.81 97 ARG A O 1
ATOM 793 N N . HIS A 1 98 ? -1.449 5.965 -15.024 1.00 94.38 98 HIS A N 1
ATOM 794 C CA . HIS A 1 98 ? -0.626 4.831 -15.454 1.00 94.38 98 HIS A CA 1
ATOM 795 C C . HIS A 1 98 ? -1.407 3.510 -15.539 1.00 94.38 98 HIS A C 1
ATOM 797 O O . HIS A 1 98 ? -0.810 2.436 -15.452 1.00 94.38 98 HIS A O 1
ATOM 803 N N . LYS A 1 99 ? -2.730 3.571 -15.752 1.00 91.62 99 LYS A N 1
ATOM 804 C CA . LYS A 1 99 ? -3.639 2.413 -15.685 1.00 91.62 99 LYS A CA 1
ATOM 805 C C . LYS A 1 99 ? -3.164 1.220 -16.513 1.00 91.62 99 LYS A C 1
ATOM 807 O O . LYS A 1 99 ? -3.174 0.103 -16.015 1.00 91.62 99 LYS A O 1
ATOM 812 N N . VAL A 1 100 ? -2.712 1.445 -17.749 1.00 91.12 100 VAL A N 1
ATOM 813 C CA . VAL A 1 100 ? -2.240 0.368 -18.641 1.00 91.12 100 VAL A CA 1
ATOM 814 C C . VAL A 1 100 ? -1.059 -0.388 -18.025 1.00 91.12 100 VAL A C 1
ATOM 816 O O . VAL A 1 100 ? -1.076 -1.614 -17.968 1.00 91.12 100 VAL A O 1
ATOM 819 N N . ALA A 1 101 ? -0.066 0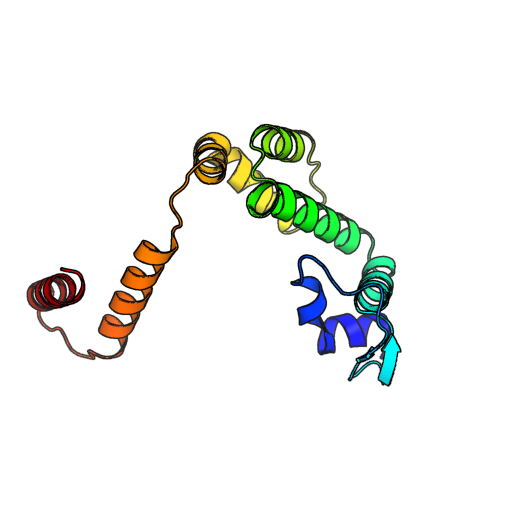.338 -17.506 1.00 91.44 101 ALA A N 1
ATOM 820 C CA . ALA A 1 101 ? 1.108 -0.258 -16.874 1.00 91.44 101 ALA A CA 1
ATOM 821 C C . ALA A 1 101 ? 0.748 -0.981 -15.569 1.00 91.44 101 ALA A C 1
ATOM 823 O O . ALA A 1 101 ? 1.259 -2.066 -15.307 1.00 91.44 101 ALA A O 1
ATOM 824 N N . VAL A 1 102 ? -0.161 -0.409 -14.774 1.00 90.38 102 VAL A N 1
ATOM 825 C CA . VAL A 1 102 ? -0.631 -1.020 -13.523 1.00 90.38 102 VAL A CA 1
ATOM 826 C C . VAL A 1 102 ? -1.365 -2.334 -13.801 1.00 90.38 102 VAL A C 1
ATOM 828 O O . VAL A 1 102 ? -1.062 -3.341 -13.169 1.00 90.38 102 VAL A O 1
ATOM 831 N N . LEU A 1 103 ? -2.282 -2.361 -14.773 1.00 89.69 103 LEU A N 1
ATOM 832 C CA . LEU A 1 103 ? -3.009 -3.582 -15.138 1.00 89.69 103 LEU A CA 1
ATOM 833 C C . LEU A 1 103 ? -2.069 -4.663 -15.685 1.00 89.69 103 LEU A C 1
ATOM 835 O O . LEU A 1 103 ? -2.191 -5.824 -15.302 1.00 89.69 103 LEU A O 1
ATOM 839 N N . ALA A 1 104 ? -1.094 -4.276 -16.512 1.00 89.19 104 ALA A N 1
ATOM 840 C CA . ALA A 1 104 ? -0.068 -5.196 -16.996 1.00 89.19 104 ALA A CA 1
ATOM 841 C C . ALA A 1 104 ? 0.784 -5.764 -15.845 1.00 89.19 104 ALA A C 1
ATOM 843 O O . ALA A 1 104 ? 1.081 -6.959 -15.827 1.00 89.19 104 ALA A O 1
ATOM 844 N N . ALA A 1 105 ? 1.133 -4.934 -14.856 1.00 87.94 105 ALA A N 1
ATOM 845 C CA . ALA A 1 105 ? 1.904 -5.355 -13.689 1.00 87.94 105 ALA A CA 1
ATOM 846 C C . ALA A 1 105 ? 1.155 -6.381 -12.825 1.00 87.94 105 ALA A C 1
ATOM 848 O O . ALA A 1 105 ? 1.779 -7.316 -12.333 1.00 87.94 105 ALA A O 1
ATOM 849 N N . VAL A 1 106 ? -0.170 -6.259 -12.689 1.00 86.69 106 VAL A N 1
ATOM 850 C CA . VAL A 1 106 ? -1.001 -7.231 -11.952 1.00 86.69 106 VAL A CA 1
ATOM 851 C C . VAL A 1 106 ? -0.973 -8.613 -12.604 1.00 86.69 106 VAL A C 1
ATOM 853 O O . VAL A 1 106 ? -0.898 -9.627 -11.913 1.00 86.69 106 VAL A O 1
ATOM 856 N N . THR A 1 107 ? -1.000 -8.660 -13.937 1.00 85.81 107 THR A N 1
ATOM 857 C CA . THR A 1 107 ? -0.956 -9.918 -14.700 1.00 85.81 107 THR A CA 1
ATOM 858 C C . THR A 1 107 ? 0.453 -10.484 -14.872 1.00 85.81 107 THR A C 1
ATOM 860 O O . THR A 1 107 ? 0.611 -11.629 -15.289 1.00 85.81 107 THR A O 1
ATOM 863 N N . SER A 1 108 ? 1.483 -9.688 -14.582 1.00 86.94 108 SER A N 1
ATOM 86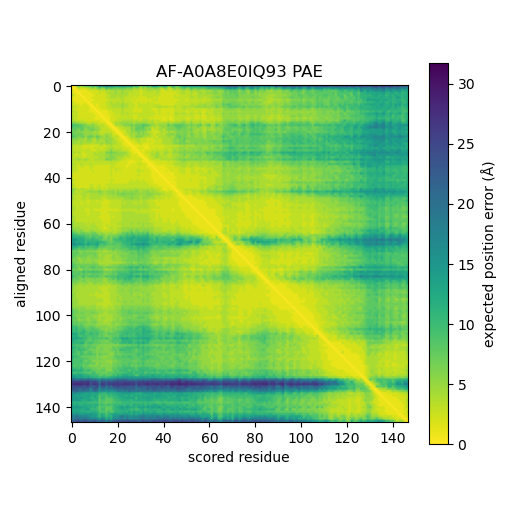4 C CA . SER A 1 108 ? 2.871 -10.083 -14.793 1.00 86.94 108 SER A CA 1
ATOM 865 C C . SER A 1 108 ? 3.277 -11.212 -13.836 1.00 86.94 108 SER A C 1
ATOM 867 O O . SER A 1 108 ? 3.052 -11.107 -12.626 1.00 86.94 108 SER A O 1
ATOM 869 N N . PRO A 1 109 ? 3.946 -12.271 -14.330 1.00 85.38 109 PRO A N 1
ATOM 870 C CA . PRO A 1 109 ? 4.538 -13.291 -13.467 1.00 85.38 109 PRO A CA 1
ATOM 871 C C . PRO A 1 109 ? 5.832 -12.802 -12.796 1.00 85.38 109 PRO A C 1
ATOM 873 O O . PRO A 1 109 ? 6.297 -13.407 -11.830 1.00 85.38 109 PRO A O 1
ATOM 876 N N . TYR A 1 110 ? 6.430 -11.719 -13.300 1.00 85.00 110 TYR A N 1
ATOM 877 C CA . TYR A 1 110 ? 7.701 -11.198 -12.812 1.00 85.00 110 TYR A CA 1
ATOM 878 C C . TYR A 1 110 ? 7.502 -10.240 -11.643 1.00 85.00 110 TYR A C 1
ATOM 880 O O . TYR A 1 110 ? 6.676 -9.329 -11.703 1.00 85.00 110 TYR A O 1
ATOM 888 N N . SER A 1 111 ? 8.316 -10.414 -10.602 1.00 84.19 111 SER A N 1
ATOM 889 C CA . SER A 1 111 ? 8.402 -9.469 -9.493 1.00 84.19 111 SER A CA 1
ATOM 890 C C . SER A 1 111 ? 9.506 -8.440 -9.736 1.00 84.19 111 SER A C 1
ATOM 892 O O . SER A 1 111 ? 10.511 -8.718 -10.390 1.00 84.19 111 SER A O 1
ATOM 894 N N . ASN A 1 112 ? 9.366 -7.260 -9.132 1.00 87.94 112 ASN A N 1
ATOM 895 C CA . ASN A 1 112 ? 10.430 -6.252 -9.119 1.00 87.94 112 ASN A CA 1
ATOM 896 C C . ASN A 1 112 ? 11.583 -6.612 -8.166 1.00 87.94 112 ASN A C 1
ATOM 898 O O . ASN A 1 112 ? 12.574 -5.888 -8.117 1.00 87.94 112 ASN A O 1
ATOM 902 N N . GLY A 1 113 ? 11.488 -7.726 -7.428 1.00 89.75 113 GLY A N 1
ATOM 903 C CA . GLY A 1 113 ? 12.450 -8.125 -6.399 1.00 89.75 113 GLY A CA 1
ATOM 904 C C . GLY A 1 113 ? 13.905 -8.163 -6.884 1.00 89.75 113 GLY A C 1
ATOM 905 O O . GLY A 1 113 ? 14.751 -7.533 -6.248 1.00 89.75 113 GLY A O 1
ATOM 906 N N . PRO A 1 114 ? 14.226 -8.817 -8.018 1.00 91.06 114 PRO A N 1
ATOM 907 C CA . PRO A 1 114 ? 15.586 -8.827 -8.557 1.00 91.06 114 PRO A CA 1
ATOM 908 C C . PRO A 1 114 ? 16.106 -7.423 -8.897 1.00 91.06 114 PRO A C 1
ATOM 910 O O . PRO A 1 114 ? 17.214 -7.057 -8.502 1.00 91.06 114 PRO A O 1
ATOM 913 N N . ILE A 1 115 ? 15.285 -6.601 -9.561 1.00 91.25 115 ILE A N 1
ATOM 914 C CA . ILE A 1 115 ? 15.641 -5.226 -9.951 1.00 91.25 115 ILE A CA 1
ATOM 915 C C . ILE A 1 115 ? 15.860 -4.356 -8.706 1.00 91.25 115 ILE A C 1
ATOM 917 O O . ILE A 1 115 ? 16.833 -3.603 -8.617 1.00 91.25 115 ILE A O 1
ATOM 921 N N . GLU A 1 116 ? 14.984 -4.470 -7.709 1.00 92.56 116 GLU A N 1
ATOM 922 C CA . GLU A 1 116 ? 15.121 -3.782 -6.426 1.00 92.56 116 GLU A CA 1
ATOM 923 C C . GLU A 1 116 ? 16.362 -4.240 -5.655 1.00 92.56 116 GLU A C 1
ATOM 925 O O . GLU A 1 116 ? 17.051 -3.404 -5.063 1.00 92.56 116 GLU A O 1
ATOM 930 N N . GLY A 1 117 ? 16.688 -5.534 -5.699 1.00 93.19 117 GLY A N 1
ATOM 931 C CA . GLY A 1 117 ? 17.903 -6.102 -5.119 1.00 93.19 117 GLY A CA 1
ATOM 932 C C . GLY A 1 117 ? 19.162 -5.477 -5.714 1.00 93.19 117 GLY A C 1
ATOM 933 O O . GLY A 1 117 ? 19.995 -4.940 -4.976 1.00 93.19 117 GLY A O 1
ATOM 934 N N . VAL A 1 118 ? 19.249 -5.434 -7.046 1.00 91.88 118 VAL A N 1
ATOM 935 C CA . VAL A 1 118 ? 20.344 -4.765 -7.767 1.00 91.88 118 VAL A CA 1
ATOM 936 C C . VAL A 1 118 ? 20.400 -3.274 -7.414 1.00 91.88 118 VAL A C 1
ATOM 938 O O . VAL A 1 118 ? 21.463 -2.748 -7.080 1.00 91.88 118 VAL A O 1
ATOM 941 N N . ASN A 1 119 ? 19.257 -2.586 -7.374 1.00 93.31 119 ASN A N 1
ATOM 942 C CA . ASN A 1 119 ? 19.202 -1.174 -6.990 1.00 93.31 119 ASN A CA 1
ATOM 943 C C . ASN A 1 119 ? 19.684 -0.930 -5.551 1.00 93.31 119 ASN A C 1
ATOM 945 O O . ASN A 1 119 ? 20.374 0.061 -5.291 1.00 93.31 119 ASN A O 1
ATOM 949 N N . ARG A 1 120 ? 19.341 -1.804 -4.596 1.00 93.81 120 ARG A N 1
ATOM 950 C CA . ARG A 1 120 ? 19.823 -1.715 -3.205 1.00 93.81 120 ARG A CA 1
ATOM 951 C C . ARG A 1 120 ? 21.331 -1.930 -3.131 1.00 93.81 120 ARG A C 1
ATOM 953 O O . ARG A 1 120 ? 22.001 -1.165 -2.434 1.00 93.81 120 ARG A O 1
ATOM 960 N N . LEU A 1 121 ? 21.856 -2.897 -3.879 1.00 90.12 121 LEU A N 1
ATOM 961 C CA . LEU A 1 121 ? 23.288 -3.164 -3.983 1.00 90.12 121 LEU A CA 1
ATOM 962 C C . LEU A 1 121 ? 24.045 -1.950 -4.542 1.00 90.12 121 LEU A C 1
ATOM 964 O O . LEU A 1 121 ? 24.985 -1.478 -3.903 1.00 90.12 121 LEU A O 1
ATOM 968 N N . ILE A 1 122 ? 23.588 -1.372 -5.659 1.00 89.25 122 ILE A N 1
ATOM 969 C CA . ILE A 1 122 ? 24.185 -0.164 -6.257 1.00 89.25 122 ILE A CA 1
ATOM 970 C C . ILE A 1 122 ? 24.151 1.008 -5.266 1.00 89.25 122 ILE A C 1
ATOM 972 O O . ILE A 1 122 ? 25.152 1.702 -5.075 1.00 89.25 122 ILE A O 1
ATOM 976 N N . LYS A 1 123 ? 23.018 1.220 -4.582 1.00 89.50 123 LYS A N 1
ATOM 977 C CA . LYS A 1 123 ? 22.888 2.260 -3.546 1.00 89.50 123 LYS A CA 1
ATOM 978 C C . LYS A 1 123 ? 23.808 2.010 -2.350 1.00 89.50 123 LYS A C 1
ATOM 980 O O . LYS A 1 123 ? 24.238 2.970 -1.714 1.00 89.50 123 LYS A O 1
ATOM 985 N N . SER A 1 124 ? 24.076 0.754 -1.996 1.00 89.19 124 SER A N 1
ATOM 986 C CA . SER A 1 124 ? 25.040 0.403 -0.949 1.00 89.19 124 SER A CA 1
ATOM 987 C C . SER A 1 124 ? 26.465 0.692 -1.405 1.00 89.19 124 SER A C 1
ATOM 989 O O . SER A 1 124 ? 27.186 1.401 -0.713 1.00 89.19 124 SER A O 1
ATOM 991 N N . LEU A 1 125 ? 26.834 0.247 -2.608 1.00 86.56 125 LEU A N 1
ATOM 992 C CA . LEU A 1 125 ? 28.143 0.494 -3.210 1.00 86.56 125 LEU A CA 1
ATOM 993 C C . LEU A 1 125 ? 28.449 1.995 -3.283 1.00 86.56 125 LEU A C 1
ATOM 995 O O . LEU A 1 125 ? 29.520 2.429 -2.868 1.00 86.56 125 LEU A O 1
ATOM 999 N N . LYS A 1 126 ? 27.478 2.801 -3.732 1.00 85.88 126 LYS A N 1
ATOM 1000 C CA . LYS A 1 126 ? 27.603 4.264 -3.783 1.00 85.88 126 LYS A CA 1
ATOM 1001 C C . LYS A 1 126 ? 27.829 4.894 -2.401 1.00 85.88 126 LYS A C 1
ATOM 1003 O O . LYS A 1 126 ? 28.539 5.886 -2.312 1.00 85.88 126 LYS A O 1
ATOM 1008 N N . ARG A 1 127 ? 27.227 4.346 -1.337 1.00 86.44 127 ARG A N 1
ATOM 1009 C CA . ARG A 1 127 ? 27.385 4.848 0.043 1.00 86.44 127 ARG A CA 1
ATOM 1010 C C . ARG A 1 127 ? 28.705 4.417 0.681 1.00 86.44 127 ARG A C 1
ATOM 1012 O O . ARG A 1 127 ? 29.304 5.209 1.392 1.00 86.44 127 ARG A O 1
ATOM 1019 N N . SER A 1 128 ? 29.142 3.181 0.447 1.00 83.00 128 SER A N 1
ATOM 1020 C CA . SER A 1 128 ? 30.372 2.633 1.035 1.00 83.00 128 SER A CA 1
ATOM 1021 C C . SER A 1 128 ? 31.637 3.139 0.343 1.00 83.00 128 SER A C 1
ATOM 1023 O O . SER A 1 128 ? 32.679 3.281 0.977 1.00 83.00 128 SER A O 1
ATOM 1025 N N . CYS A 1 129 ? 31.570 3.420 -0.957 1.00 69.06 129 CYS A N 1
ATOM 1026 C CA . CYS A 1 129 ? 32.709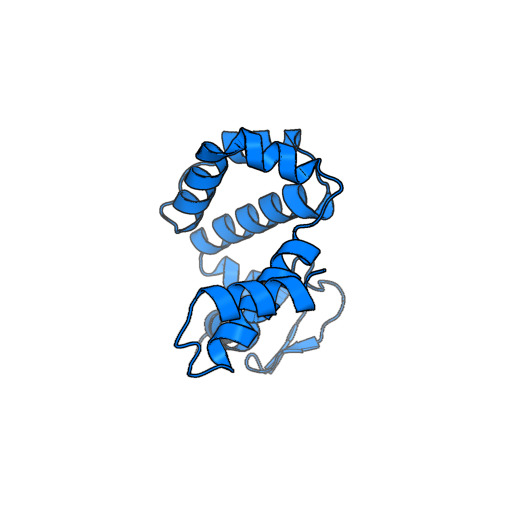 3.918 -1.712 1.00 69.06 129 CYS A CA 1
ATOM 1027 C C . CYS A 1 129 ? 32.707 5.452 -1.722 1.00 69.06 129 CYS A C 1
ATOM 1029 O O . CYS A 1 129 ? 32.216 6.067 -2.665 1.00 69.06 129 CYS A O 1
ATOM 1031 N N . PHE A 1 130 ? 33.318 6.067 -0.707 1.00 58.41 130 PHE A N 1
ATOM 1032 C CA . PHE A 1 130 ? 33.517 7.522 -0.572 1.00 58.41 130 PHE A CA 1
ATOM 1033 C C . PHE A 1 130 ? 34.324 8.200 -1.710 1.00 58.41 130 PHE A C 1
ATOM 1035 O O . PHE A 1 130 ? 34.715 9.355 -1.574 1.00 58.41 130 PHE A O 1
ATOM 1042 N N . GLY A 1 131 ? 34.623 7.536 -2.834 1.00 60.66 131 GLY A N 1
ATOM 1043 C CA . GLY A 1 131 ? 35.644 8.059 -3.743 1.00 60.66 131 GLY A CA 1
ATOM 1044 C C . GLY A 1 131 ? 35.847 7.349 -5.073 1.00 60.66 131 GLY A C 1
ATOM 1045 O O . GLY A 1 131 ? 36.994 7.153 -5.474 1.00 60.66 131 GLY A O 1
ATOM 1046 N N . PHE A 1 132 ? 34.790 7.027 -5.824 1.00 65.81 132 PHE A N 1
ATOM 1047 C CA . PHE A 1 132 ? 35.000 6.830 -7.263 1.00 65.81 132 PHE A CA 1
ATOM 1048 C C . PHE A 1 132 ? 35.298 8.187 -7.912 1.00 65.81 132 PHE A C 1
ATOM 1050 O O . PHE A 1 132 ? 34.396 8.877 -8.370 1.00 65.81 132 PHE A O 1
ATOM 1057 N N . LYS A 1 133 ? 36.582 8.568 -7.969 1.00 70.62 133 LYS A N 1
ATOM 1058 C CA . LYS A 1 133 ? 37.042 9.735 -8.749 1.00 70.62 133 LYS A CA 1
ATOM 1059 C C . LYS A 1 133 ? 36.723 9.590 -10.245 1.00 70.62 133 LYS A C 1
ATOM 1061 O O . LYS A 1 133 ? 36.653 10.584 -10.953 1.00 70.62 133 LYS A O 1
ATOM 1066 N N . ASN A 1 134 ? 36.545 8.354 -10.723 1.00 80.56 134 ASN A N 1
ATOM 1067 C CA . ASN A 1 134 ? 36.236 8.029 -12.111 1.00 80.56 134 ASN A CA 1
ATOM 1068 C C . ASN A 1 134 ? 34.939 7.205 -12.205 1.00 80.56 134 ASN A C 1
ATOM 1070 O O . ASN A 1 134 ? 34.874 6.073 -11.715 1.00 80.56 134 ASN A O 1
ATOM 1074 N N . GLN A 1 135 ? 33.938 7.762 -12.888 1.00 84.62 135 GLN A N 1
ATOM 1075 C CA . GLN A 1 135 ? 32.631 7.147 -13.136 1.00 84.62 135 GLN A CA 1
ATOM 1076 C C . GLN A 1 135 ? 32.731 5.807 -13.888 1.00 84.62 135 GLN A C 1
ATOM 1078 O O . GLN A 1 135 ? 31.955 4.888 -13.630 1.00 84.62 135 GLN A O 1
ATOM 1083 N N . LEU A 1 136 ? 33.717 5.650 -14.776 1.00 87.75 136 LEU A N 1
ATOM 1084 C CA . LEU A 1 136 ? 33.928 4.408 -15.520 1.00 87.75 136 LEU A CA 1
ATOM 1085 C C . LEU A 1 136 ? 34.280 3.246 -14.583 1.00 87.75 136 LEU A C 1
ATOM 1087 O O . LEU A 1 136 ? 33.803 2.130 -14.769 1.00 87.75 136 LEU A O 1
ATOM 1091 N N . ASN A 1 137 ? 35.079 3.509 -13.547 1.00 84.25 137 ASN A N 1
ATOM 1092 C CA . ASN A 1 137 ? 35.438 2.491 -12.560 1.00 84.25 137 ASN A CA 1
ATOM 1093 C C . ASN A 1 137 ? 34.232 2.090 -11.702 1.00 84.25 137 ASN A C 1
ATOM 1095 O O . ASN A 1 137 ? 34.117 0.926 -11.325 1.00 84.25 137 ASN A O 1
ATOM 1099 N N . PHE A 1 138 ? 33.304 3.020 -11.454 1.00 85.31 138 PHE A N 1
ATOM 1100 C CA . PHE A 1 138 ? 32.037 2.712 -10.794 1.00 85.31 138 PHE A CA 1
ATOM 1101 C C . PHE A 1 138 ? 31.169 1.779 -11.648 1.00 85.31 138 PHE A C 1
ATOM 1103 O O . PHE A 1 138 ? 30.715 0.751 -11.149 1.00 85.31 138 PHE A O 1
ATOM 1110 N N . PHE A 1 139 ? 31.005 2.066 -12.944 1.00 88.12 139 PHE A N 1
ATOM 1111 C CA . PHE A 1 139 ? 30.251 1.185 -13.843 1.00 88.12 139 PHE A CA 1
ATOM 1112 C C . PHE A 1 139 ? 30.898 -0.193 -14.003 1.00 88.12 139 PHE A C 1
ATOM 1114 O O . PHE A 1 139 ? 30.195 -1.198 -13.921 1.00 88.12 139 PHE A O 1
ATOM 1121 N N . LYS A 1 140 ? 32.230 -0.264 -14.138 1.00 87.56 140 LYS A N 1
ATOM 1122 C CA . LYS A 1 140 ? 32.967 -1.541 -14.162 1.00 87.56 140 LYS A CA 1
ATOM 1123 C C . LYS A 1 140 ? 32.717 -2.362 -12.897 1.00 87.56 140 LYS A C 1
ATOM 1125 O O . LYS A 1 140 ? 32.498 -3.565 -12.983 1.00 87.56 140 LYS A O 1
ATOM 1130 N N . ARG A 1 141 ? 32.710 -1.713 -11.729 1.00 84.31 141 ARG A N 1
ATOM 1131 C CA . ARG A 1 141 ? 32.433 -2.367 -10.445 1.00 84.31 141 ARG A CA 1
ATOM 1132 C C . ARG A 1 141 ? 30.989 -2.861 -10.350 1.00 84.31 141 ARG A C 1
ATOM 1134 O O . ARG A 1 141 ? 30.787 -3.958 -9.853 1.00 84.31 141 ARG A O 1
ATOM 1141 N N . ILE A 1 142 ? 30.004 -2.088 -10.819 1.00 88.31 142 ILE A N 1
ATOM 1142 C CA . ILE A 1 142 ? 28.606 -2.548 -10.883 1.00 88.31 142 ILE A CA 1
ATOM 1143 C C . ILE A 1 142 ? 28.517 -3.789 -11.768 1.00 88.31 142 ILE A C 1
ATOM 1145 O O . ILE A 1 142 ? 28.029 -4.812 -11.302 1.00 88.31 142 ILE A O 1
ATOM 1149 N N . TYR A 1 143 ? 29.062 -3.717 -12.987 1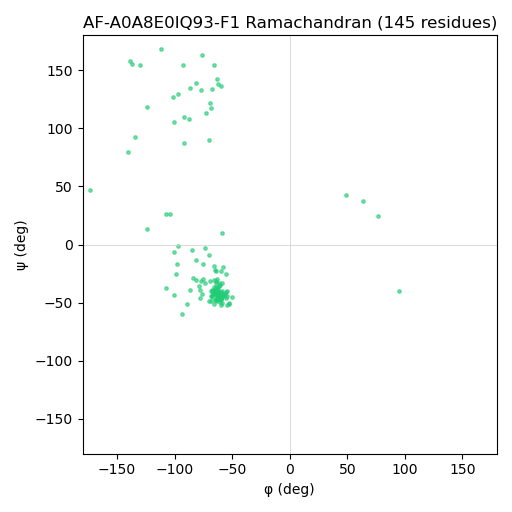.00 88.50 143 TYR A N 1
ATOM 1150 C CA . TYR A 1 143 ? 29.048 -4.824 -13.942 1.00 88.50 143 TYR A CA 1
ATOM 1151 C C . TYR A 1 143 ? 29.637 -6.110 -13.347 1.00 88.50 143 TYR A C 1
ATOM 1153 O O . TYR A 1 143 ? 29.020 -7.158 -13.456 1.00 88.50 143 TYR A O 1
ATOM 1161 N N . GLN A 1 144 ? 30.769 -6.025 -12.641 1.00 85.94 144 GLN A N 1
ATOM 1162 C CA . GLN A 1 144 ? 31.408 -7.174 -11.980 1.00 85.94 144 GLN A CA 1
ATOM 1163 C C . GLN A 1 144 ? 30.581 -7.823 -10.860 1.00 85.94 144 GLN A C 1
ATOM 1165 O O . GLN A 1 144 ? 30.866 -8.958 -10.501 1.00 85.94 144 GLN A O 1
ATOM 1170 N N . ILE A 1 145 ? 29.637 -7.103 -10.247 1.00 82.06 145 ILE A N 1
ATOM 1171 C CA . ILE A 1 145 ? 28.829 -7.623 -9.129 1.00 82.06 145 ILE A CA 1
ATOM 1172 C C . ILE A 1 145 ? 27.453 -8.097 -9.624 1.00 82.06 145 ILE A C 1
ATOM 1174 O O . ILE A 1 145 ? 26.816 -8.921 -8.974 1.00 82.06 145 ILE A O 1
ATOM 1178 N N . THR A 1 146 ? 26.969 -7.557 -10.746 1.00 79.62 146 THR A N 1
ATOM 1179 C CA . THR A 1 146 ? 25.653 -7.893 -11.313 1.00 79.62 146 THR A CA 1
ATOM 1180 C C . THR A 1 146 ? 25.693 -8.932 -12.435 1.00 79.62 146 THR A C 1
ATOM 1182 O O . THR A 1 146 ? 24.627 -9.431 -12.786 1.00 79.62 146 THR A O 1
ATOM 1185 N N . ALA A 1 147 ? 26.865 -9.183 -13.031 1.00 69.50 147 ALA A N 1
ATOM 1186 C CA . ALA A 1 147 ? 27.102 -10.247 -14.014 1.00 69.50 147 ALA A CA 1
ATOM 1187 C C . ALA A 1 147 ? 27.375 -11.583 -13.314 1.00 69.50 147 ALA A C 1
ATOM 1189 O O . ALA A 1 147 ? 26.892 -12.609 -13.838 1.00 69.50 147 ALA A O 1
#

Foldseek 3Di:
DDLLVQCCPVVVVLLVDLDFFQDAFDQDPSSRDTHGSVRSVCVNCVVPVLVVVLSVLVSQCCCCQPPVLPLVSNVVSLVPDDDDPDPVVVVSVVCVVCVVVSNVNSVDPDDCVLVVVLVVVLVVVVVVPPDPVDVVVSVVVSVVVSD

Radius of gyration: 21.27 Å; Cα contacts (8 Å, |Δi|>4): 101; chains: 1; bounding box: 53×30×47 Å

Sequence (147 aa):
HSRPYKIMKTNWRLFHQTAPDAKHKQFLFGLNEYVTQQEAIDIALDTEPKLKQTYETYLALHDALMVKKHPTELANLLATYEPNGTAMDMTIATLKRHKVAVLAAVTSPYSNGPIEGVNRLIKSLKRSCFGFKNQLNFFKRIYQITA

pLDDT: mean 88.02, std 6.16, range [58.41, 95.81]